Protein AF-K2DWK5-F1 (afdb_monomer_lite)

Radius of gyration: 14.91 Å; chains: 1; bounding box: 34×38×35 Å

Secondary structure (DSSP, 8-state):
---------S---HHHHH-HHHHHHHHHHHHHHHHHSPTT---HHHHHHHHHHHHHHHHS---HHHHHHHHHHHHHHTTSS-TTS---HHHHHHHHHHHHTS--SHHHHGGGG-

Structure (mmCIF, N/CA/C/O backbone):
data_AF-K2DWK5-F1
#
_entry.id   AF-K2DWK5-F1
#
loop_
_atom_site.group_PDB
_atom_site.id
_atom_site.type_symbol
_atom_site.label_atom_id
_atom_site.label_alt_id
_atom_site.label_comp_id
_atom_site.label_asym_id
_atom_site.label_entity_id
_atom_site.label_seq_id
_atom_site.pdbx_PDB_ins_code
_atom_site.Cartn_x
_atom_site.Cartn_y
_atom_site.Cartn_z
_atom_site.occupancy
_atom_site.B_iso_or_equiv
_atom_site.auth_seq_id
_atom_site.auth_comp_id
_atom_site.auth_asym_id
_atom_site.auth_atom_id
_atom_site.pdbx_PDB_model_num
ATOM 1 N N . MET A 1 1 ? -14.714 -9.874 23.684 1.00 71.88 1 MET A N 1
ATOM 2 C CA . MET A 1 1 ? -13.441 -10.225 23.024 1.00 71.88 1 MET A CA 1
ATOM 3 C C . MET A 1 1 ? -13.785 -11.083 21.824 1.00 71.88 1 MET A C 1
ATOM 5 O O . MET A 1 1 ? -14.489 -12.068 22.003 1.00 71.88 1 MET A O 1
ATOM 9 N N . LEU A 1 2 ? -13.389 -10.669 20.622 1.00 85.62 2 LEU A N 1
ATOM 10 C CA . LEU A 1 2 ? -13.573 -11.487 19.425 1.00 85.62 2 LEU A CA 1
ATOM 11 C C . LEU A 1 2 ? -12.482 -12.562 19.415 1.00 85.62 2 LEU A C 1
ATOM 13 O O . LEU A 1 2 ? -11.316 -12.250 19.649 1.00 85.62 2 LEU A O 1
ATOM 17 N N . ILE A 1 3 ? -12.869 -13.818 19.203 1.00 93.56 3 ILE A N 1
ATOM 18 C CA . ILE A 1 3 ? -11.949 -14.954 19.109 1.00 93.56 3 ILE A CA 1
ATOM 19 C C . ILE A 1 3 ? -12.006 -15.450 17.667 1.00 93.56 3 ILE A C 1
ATOM 21 O O . ILE A 1 3 ? -13.086 -15.764 17.168 1.00 93.56 3 ILE A O 1
ATOM 25 N N . LEU A 1 4 ? -10.853 -15.499 17.000 1.00 94.19 4 LEU A N 1
ATOM 26 C CA . LEU A 1 4 ? -10.731 -16.100 15.675 1.00 94.19 4 LEU A CA 1
ATOM 27 C C . LEU A 1 4 ? -10.805 -17.623 15.823 1.00 94.19 4 LEU A C 1
ATOM 29 O O . LEU A 1 4 ? -9.920 -18.219 16.433 1.00 94.19 4 LEU A O 1
ATOM 33 N N . THR A 1 5 ? -11.856 -18.243 15.292 1.00 96.88 5 THR A N 1
ATOM 34 C CA . THR A 1 5 ? -12.055 -19.698 15.377 1.00 96.88 5 THR A CA 1
ATOM 35 C C . THR A 1 5 ? -11.403 -20.439 14.217 1.00 96.88 5 THR A C 1
ATOM 37 O O . THR A 1 5 ? -10.786 -21.478 14.425 1.00 96.88 5 THR A O 1
ATOM 40 N N . GLU A 1 6 ? -11.513 -19.902 13.001 1.00 96.12 6 GLU A N 1
ATOM 41 C CA . GLU A 1 6 ? -11.031 -20.533 11.773 1.00 96.12 6 GLU A CA 1
ATOM 42 C C . GLU A 1 6 ? -10.547 -19.479 10.773 1.00 96.12 6 GLU A C 1
ATOM 44 O O . GLU A 1 6 ? -11.038 -18.349 10.744 1.00 9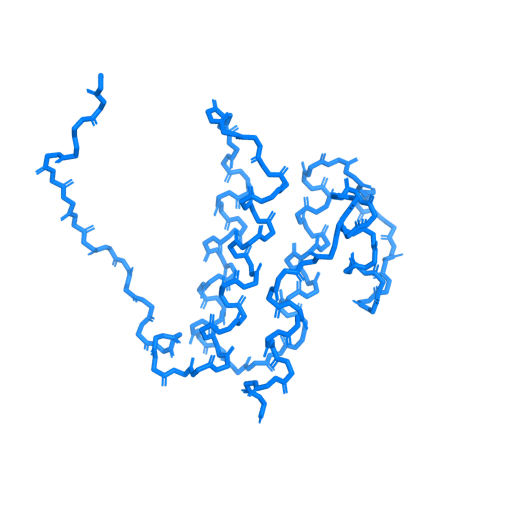6.12 6 GLU A O 1
ATOM 49 N N . ALA A 1 7 ? -9.590 -19.860 9.928 1.00 95.56 7 ALA A N 1
ATOM 50 C CA . ALA A 1 7 ? -9.145 -19.059 8.798 1.00 95.56 7 ALA A CA 1
ATOM 51 C C . ALA A 1 7 ? -8.697 -19.981 7.660 1.00 95.56 7 ALA A C 1
ATOM 53 O O . ALA A 1 7 ? -7.993 -20.964 7.885 1.00 95.56 7 ALA A O 1
ATOM 54 N N . ALA A 1 8 ? -9.068 -19.635 6.430 1.00 97.50 8 ALA A N 1
ATOM 55 C CA . ALA A 1 8 ? -8.594 -20.301 5.225 1.00 97.50 8 ALA A CA 1
ATOM 56 C C . ALA A 1 8 ? -7.873 -19.286 4.338 1.00 97.50 8 ALA A C 1
ATOM 58 O O . ALA A 1 8 ? -8.318 -18.150 4.171 1.00 97.50 8 ALA A O 1
ATOM 59 N N . THR A 1 9 ? -6.743 -19.691 3.763 1.00 96.38 9 THR A N 1
ATOM 60 C CA . THR A 1 9 ? -6.015 -18.834 2.823 1.00 96.38 9 THR A CA 1
ATOM 61 C C . THR A 1 9 ? -6.700 -18.882 1.462 1.00 96.38 9 THR A C 1
ATOM 63 O O . THR A 1 9 ? -6.776 -19.946 0.857 1.00 96.38 9 THR A O 1
ATOM 66 N N . ILE A 1 10 ? -7.156 -17.729 0.971 1.00 95.81 10 ILE A N 1
ATOM 67 C CA . ILE A 1 10 ? -7.727 -17.591 -0.380 1.00 95.81 10 ILE A CA 1
ATOM 68 C C . ILE A 1 10 ? -6.624 -17.205 -1.376 1.00 95.81 10 ILE A C 1
ATOM 70 O O . ILE A 1 10 ? -6.463 -17.837 -2.415 1.00 95.81 10 ILE A O 1
ATOM 74 N N . HIS A 1 11 ? -5.812 -16.202 -1.027 1.00 94.62 11 HIS A N 1
ATOM 75 C CA . HIS A 1 11 ? -4.670 -15.752 -1.824 1.00 94.62 11 HIS A CA 1
ATOM 76 C C . HIS A 1 11 ? -3.460 -15.510 -0.928 1.00 94.62 11 HIS A C 1
ATOM 78 O O . HIS A 1 11 ? -3.556 -14.829 0.090 1.00 94.62 11 HIS A O 1
ATOM 84 N N . SER A 1 12 ? -2.317 -16.091 -1.297 1.00 95.00 12 SER A N 1
ATOM 85 C CA . SER A 1 12 ? -1.115 -16.094 -0.460 1.00 95.00 12 SER A CA 1
ATOM 86 C C . SER A 1 12 ? -0.013 -15.141 -0.927 1.00 95.00 12 SER A C 1
ATOM 88 O O . SER A 1 12 ? 0.950 -14.993 -0.177 1.00 95.00 12 SER A O 1
ATOM 90 N N . PHE A 1 13 ? -0.144 -14.512 -2.101 1.00 96.31 13 PHE A N 1
ATOM 91 C CA . PHE A 1 13 ? 0.830 -13.578 -2.696 1.00 96.31 13 PHE A CA 1
ATOM 92 C C . PHE A 1 13 ? 2.301 -14.064 -2.622 1.00 96.31 13 PHE A C 1
ATOM 94 O O . PHE A 1 13 ? 3.139 -13.454 -1.944 1.00 96.31 13 PHE A O 1
ATOM 101 N N . PRO A 1 14 ? 2.626 -15.235 -3.207 1.00 96.31 14 PRO A N 1
ATOM 102 C CA . PRO A 1 14 ? 3.954 -15.835 -3.102 1.00 96.31 14 PRO A CA 1
ATOM 103 C C . PRO A 1 14 ? 5.073 -15.027 -3.772 1.00 96.31 14 PRO A C 1
ATOM 105 O O . PRO A 1 14 ? 6.198 -15.091 -3.279 1.00 96.31 14 PRO A O 1
ATOM 108 N N . SER A 1 15 ? 4.813 -14.300 -4.862 1.00 94.62 15 SER A N 1
ATOM 109 C CA . SER A 1 15 ? 5.806 -13.435 -5.516 1.00 94.62 15 SER A CA 1
ATOM 110 C C . SER A 1 15 ? 6.213 -12.302 -4.584 1.00 94.62 15 SER A C 1
ATOM 112 O O . SER A 1 15 ? 7.405 -12.124 -4.340 1.00 94.62 15 SER A O 1
ATOM 114 N N . ILE A 1 16 ? 5.239 -11.624 -3.962 1.00 94.94 16 ILE A N 1
ATOM 115 C CA . ILE A 1 16 ? 5.513 -10.581 -2.964 1.00 94.94 16 ILE A CA 1
ATOM 116 C C . ILE A 1 16 ? 6.394 -11.133 -1.845 1.00 94.94 16 ILE A C 1
ATOM 118 O O . ILE A 1 16 ? 7.399 -10.522 -1.508 1.00 94.94 16 ILE A O 1
ATOM 122 N N . LYS A 1 17 ? 6.062 -12.309 -1.301 1.00 94.44 17 LYS A N 1
ATOM 123 C CA . LYS A 1 17 ? 6.795 -12.919 -0.176 1.00 94.44 17 LYS A CA 1
ATOM 124 C C . LYS A 1 17 ? 8.217 -13.374 -0.513 1.00 94.44 17 LYS A C 1
ATOM 126 O O . LYS A 1 17 ? 9.028 -13.517 0.397 1.00 94.44 17 LYS A O 1
ATOM 131 N N . LYS A 1 18 ? 8.503 -13.677 -1.781 1.00 94.62 18 LYS A N 1
ATOM 132 C CA . LYS A 1 18 ? 9.822 -14.152 -2.237 1.00 94.62 18 LYS A CA 1
ATOM 133 C C . LYS A 1 18 ? 10.743 -13.021 -2.687 1.00 94.62 18 LYS A C 1
ATOM 135 O O . LYS A 1 18 ? 11.937 -13.257 -2.841 1.00 94.62 18 LYS A O 1
ATOM 140 N N . ASP A 1 19 ? 10.203 -11.825 -2.883 1.00 92.00 19 ASP A N 1
ATOM 141 C CA . ASP A 1 19 ? 10.937 -10.643 -3.314 1.00 92.00 19 ASP A CA 1
ATOM 142 C C . ASP A 1 19 ? 10.919 -9.589 -2.199 1.00 92.00 19 ASP A C 1
ATOM 144 O O . ASP A 1 19 ? 9.872 -9.072 -1.799 1.00 92.00 19 ASP A O 1
ATOM 148 N N . LEU A 1 20 ? 12.102 -9.267 -1.674 1.00 91.62 20 LEU A N 1
ATOM 149 C CA . LEU A 1 20 ? 12.245 -8.341 -0.553 1.00 91.62 20 LEU A CA 1
ATOM 150 C C . LEU A 1 20 ? 11.765 -6.924 -0.901 1.00 91.62 20 LEU A C 1
ATOM 152 O O . LEU A 1 20 ? 11.174 -6.250 -0.055 1.00 91.62 20 LEU A O 1
ATOM 156 N N . LYS A 1 21 ? 11.973 -6.480 -2.142 1.00 90.56 21 LYS A N 1
ATOM 157 C CA . LYS A 1 21 ? 11.566 -5.151 -2.594 1.00 90.56 21 LYS A CA 1
ATOM 158 C C . LYS A 1 21 ? 10.048 -5.083 -2.762 1.00 90.56 21 LYS A C 1
ATOM 160 O O . LYS A 1 21 ? 9.434 -4.134 -2.270 1.00 90.56 21 LYS A O 1
ATOM 165 N N . LYS A 1 22 ? 9.413 -6.119 -3.329 1.00 92.06 22 LYS A N 1
ATOM 166 C CA . LYS A 1 22 ? 7.940 -6.244 -3.346 1.00 92.06 22 LYS A CA 1
ATOM 167 C C . LYS A 1 22 ? 7.364 -6.296 -1.934 1.00 92.06 22 LYS A C 1
ATOM 169 O O . LYS A 1 22 ? 6.387 -5.609 -1.652 1.00 92.06 22 LYS A O 1
ATOM 174 N N . THR A 1 23 ? 7.979 -7.055 -1.029 1.00 93.31 23 THR A N 1
ATOM 175 C CA . THR A 1 23 ? 7.573 -7.095 0.384 1.00 93.31 23 THR A CA 1
ATOM 176 C C . THR A 1 23 ? 7.639 -5.704 1.018 1.00 93.31 23 THR A C 1
ATOM 178 O O . THR A 1 23 ? 6.685 -5.287 1.673 1.00 93.31 23 THR A O 1
ATOM 181 N N . GLY A 1 24 ? 8.721 -4.955 0.788 1.00 92.94 24 GLY A N 1
ATOM 182 C CA . GLY A 1 24 ? 8.862 -3.579 1.264 1.00 92.94 24 GLY A CA 1
ATOM 183 C C . GLY A 1 24 ? 7.741 -2.663 0.770 1.00 92.94 24 GLY A C 1
ATOM 184 O O . GLY A 1 24 ? 7.140 -1.941 1.566 1.00 92.94 24 GLY A O 1
ATOM 185 N N . LEU A 1 25 ? 7.412 -2.729 -0.524 1.00 92.94 25 LEU A N 1
ATOM 186 C CA . LEU A 1 25 ? 6.306 -1.961 -1.103 1.00 92.94 25 LEU A CA 1
ATOM 187 C C . LEU A 1 25 ? 4.940 -2.376 -0.542 1.00 92.94 25 LEU A C 1
ATOM 189 O O . LEU A 1 25 ? 4.112 -1.516 -0.252 1.00 92.94 25 LEU A O 1
ATOM 193 N N . ALA A 1 26 ? 4.706 -3.672 -0.331 1.00 94.69 26 ALA A N 1
ATOM 194 C CA . ALA A 1 26 ? 3.479 -4.156 0.298 1.00 94.69 26 ALA A CA 1
ATOM 195 C C . ALA A 1 26 ? 3.335 -3.626 1.734 1.00 94.69 26 ALA A C 1
ATOM 197 O O . ALA A 1 26 ? 2.256 -3.178 2.118 1.00 94.69 26 ALA A O 1
ATOM 198 N N . PHE A 1 27 ? 4.423 -3.605 2.514 1.00 95.25 27 PHE A N 1
ATOM 199 C CA . PHE A 1 27 ? 4.419 -2.992 3.844 1.00 95.25 27 PHE A CA 1
ATOM 200 C C . PHE A 1 27 ? 4.150 -1.492 3.798 1.00 95.25 27 PHE A C 1
ATOM 202 O O . PHE A 1 27 ? 3.408 -1.000 4.642 1.00 95.25 27 PHE A O 1
ATOM 209 N N . TYR A 1 28 ? 4.713 -0.778 2.822 1.00 94.94 28 TYR A N 1
ATOM 210 C CA . TYR A 1 28 ? 4.439 0.643 2.616 1.00 94.94 28 TYR A CA 1
ATOM 211 C C . TYR A 1 28 ? 2.945 0.890 2.359 1.00 94.94 28 TYR A C 1
ATOM 213 O O . TYR A 1 28 ? 2.317 1.675 3.065 1.00 94.94 28 TYR A O 1
ATOM 221 N N . ILE A 1 29 ? 2.344 0.144 1.427 1.00 95.44 29 ILE A N 1
ATOM 222 C CA . ILE A 1 29 ? 0.907 0.210 1.121 1.00 95.44 29 ILE A CA 1
ATOM 223 C C . ILE A 1 29 ? 0.064 -0.073 2.380 1.00 95.44 29 ILE A C 1
ATOM 225 O O . ILE A 1 29 ? -0.886 0.655 2.670 1.00 95.44 29 ILE A O 1
ATOM 229 N N . CYS A 1 30 ? 0.415 -1.106 3.152 1.00 96.44 30 CYS A N 1
ATOM 230 C CA . CYS A 1 30 ? -0.280 -1.441 4.396 1.00 96.44 30 CYS A CA 1
ATOM 231 C C . CYS A 1 30 ? -0.118 -0.364 5.480 1.00 96.44 30 CYS A C 1
ATOM 233 O O . CYS A 1 30 ? -1.078 -0.093 6.197 1.00 96.44 30 CYS A O 1
ATOM 235 N N . GLU A 1 31 ? 1.059 0.259 5.605 1.00 96.81 31 GLU A N 1
ATOM 236 C CA . GLU A 1 31 ? 1.293 1.362 6.547 1.00 96.81 31 GLU A CA 1
ATOM 237 C C . GLU A 1 31 ? 0.381 2.549 6.227 1.00 96.81 31 GLU A C 1
ATOM 239 O O . GLU A 1 31 ? -0.249 3.083 7.135 1.00 96.81 31 GLU A O 1
ATOM 244 N N . LEU A 1 32 ? 0.235 2.909 4.948 1.00 96.50 32 LEU A N 1
ATOM 245 C CA . LEU A 1 32 ? -0.671 3.982 4.534 1.00 96.50 32 LEU A CA 1
ATOM 246 C C . LEU A 1 32 ? -2.116 3.725 4.972 1.00 96.50 32 LEU A C 1
ATOM 248 O O . LEU A 1 32 ? -2.750 4.611 5.540 1.00 96.50 32 LEU A O 1
ATOM 252 N N . VAL A 1 33 ? -2.635 2.516 4.735 1.00 96.75 33 VAL A N 1
ATOM 253 C CA . VAL A 1 33 ? -4.000 2.153 5.156 1.00 96.75 33 VAL A CA 1
ATOM 254 C C . VAL A 1 33 ? -4.118 2.182 6.676 1.00 96.75 33 VAL A C 1
ATOM 256 O O . VAL A 1 33 ? -5.070 2.755 7.194 1.00 96.75 33 VAL A O 1
ATOM 259 N N . ASN A 1 34 ? -3.145 1.609 7.383 1.00 95.69 34 ASN A N 1
ATOM 260 C CA . ASN A 1 34 ? -3.141 1.546 8.841 1.00 95.69 34 ASN A CA 1
ATOM 261 C C . ASN A 1 34 ? -3.102 2.933 9.503 1.00 95.69 34 ASN A C 1
ATOM 263 O O . ASN A 1 34 ? -3.665 3.116 10.574 1.00 95.69 34 ASN A O 1
ATOM 267 N N . GLU A 1 35 ? -2.411 3.896 8.895 1.00 95.75 35 GLU A N 1
ATOM 268 C CA . GLU A 1 35 ? -2.237 5.240 9.455 1.00 95.75 35 GLU A CA 1
ATOM 269 C C . GLU A 1 35 ? -3.358 6.210 9.050 1.00 95.75 35 GLU A C 1
ATOM 271 O O . GLU A 1 35 ? -3.693 7.112 9.814 1.00 95.75 35 GLU A O 1
ATOM 276 N N . LEU A 1 36 ? -3.951 6.039 7.863 1.00 95.06 36 LEU A N 1
ATOM 277 C CA . LEU A 1 36 ? -4.968 6.959 7.335 1.00 95.06 36 LEU A CA 1
ATOM 278 C C . LEU A 1 36 ? -6.414 6.490 7.554 1.00 95.06 36 LEU A C 1
ATOM 280 O O . LEU A 1 36 ? -7.333 7.301 7.430 1.00 95.06 36 LEU A O 1
ATOM 284 N N . CYS A 1 37 ? -6.647 5.207 7.846 1.00 94.69 37 CYS A N 1
ATOM 285 C CA . CYS A 1 37 ? -7.992 4.669 8.058 1.00 94.69 37 CYS A CA 1
ATOM 286 C C . CYS A 1 37 ? -8.278 4.462 9.554 1.00 94.69 37 CYS A C 1
ATOM 288 O O . CYS A 1 37 ? -7.527 3.746 10.216 1.00 94.69 37 CYS A O 1
ATOM 290 N N . PRO A 1 38 ? -9.381 5.012 10.093 1.00 90.75 38 PRO A N 1
ATOM 291 C CA . PRO A 1 38 ? -9.788 4.761 11.472 1.00 90.75 38 PRO A CA 1
ATOM 292 C C . PRO A 1 38 ? -10.162 3.294 11.710 1.00 90.75 38 PRO A C 1
ATOM 294 O O . PRO A 1 38 ? -10.793 2.651 10.867 1.00 90.75 38 PRO A O 1
ATOM 297 N N . GLU A 1 39 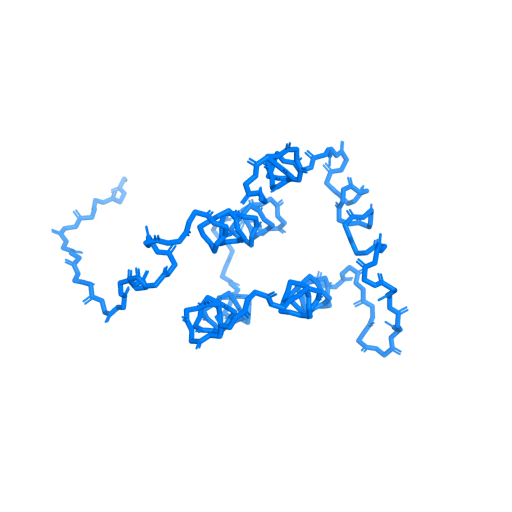? -9.844 2.776 12.897 1.00 89.00 39 GLU A N 1
ATOM 298 C CA . GLU A 1 39 ? -10.318 1.456 13.313 1.00 89.00 39 GLU A CA 1
ATOM 299 C C . GLU A 1 39 ? -11.850 1.423 13.440 1.00 89.00 39 GLU A C 1
ATOM 301 O O . GLU A 1 39 ? -12.490 2.422 13.768 1.00 89.00 39 GLU A O 1
ATOM 306 N N . HIS A 1 40 ? -12.442 0.242 13.239 1.00 86.69 40 HIS A N 1
ATOM 307 C CA . HIS A 1 40 ? -13.888 -0.006 13.367 1.00 86.69 40 HIS A CA 1
ATOM 308 C C . HIS A 1 40 ? -14.780 0.794 12.399 1.00 86.69 40 HIS A C 1
ATOM 310 O O . HIS A 1 40 ? -16.002 0.794 12.552 1.00 86.69 40 HIS A O 1
ATOM 316 N N . GLN A 1 41 ? -14.197 1.422 11.376 1.00 91.06 41 GLN A N 1
ATOM 317 C CA . GLN A 1 41 ? -14.933 2.085 10.307 1.00 91.06 41 GLN A CA 1
ATOM 318 C C . GLN A 1 41 ? -14.843 1.273 9.014 1.00 91.06 41 GLN A C 1
ATOM 320 O O . GLN A 1 41 ? -13.773 1.083 8.439 1.00 91.06 41 GLN A O 1
ATOM 325 N N . GLU A 1 42 ? -15.990 0.799 8.529 1.00 91.75 42 GLU A N 1
ATOM 326 C CA . GLU A 1 42 ? -16.048 0.062 7.271 1.00 91.75 42 GLU A CA 1
ATOM 327 C C . GLU A 1 42 ? -15.729 0.983 6.083 1.00 91.75 42 GLU A C 1
ATOM 329 O O . GLU A 1 42 ? -16.385 2.005 5.876 1.00 91.75 42 GLU A O 1
ATOM 334 N N . ASN A 1 43 ? -14.747 0.593 5.264 1.00 94.94 43 ASN A N 1
ATOM 335 C CA . ASN A 1 43 ? -14.447 1.261 4.001 1.00 94.94 43 ASN A CA 1
ATOM 336 C C . ASN A 1 43 ? -14.114 0.244 2.898 1.00 94.94 43 ASN A C 1
ATOM 338 O O . ASN A 1 43 ? -12.953 -0.082 2.635 1.00 94.94 43 ASN A O 1
ATOM 342 N N . ARG A 1 44 ? -15.159 -0.264 2.232 1.00 96.12 44 ARG A N 1
ATOM 343 C CA . ARG A 1 44 ? -15.021 -1.260 1.154 1.00 96.12 44 ARG A CA 1
ATOM 344 C C . ARG A 1 44 ? -14.187 -0.751 -0.017 1.00 96.12 44 ARG A C 1
ATOM 346 O O . ARG A 1 44 ? -13.420 -1.516 -0.590 1.00 96.12 44 ARG A O 1
ATOM 353 N N . SER A 1 45 ? -14.317 0.526 -0.368 1.00 97.12 45 SER A N 1
ATOM 354 C CA . SER A 1 45 ? -13.590 1.116 -1.495 1.00 97.12 45 SER A CA 1
ATOM 355 C C . SER A 1 45 ? -12.079 1.062 -1.276 1.00 97.12 45 SER A C 1
ATOM 357 O O . SER A 1 45 ? -11.345 0.674 -2.183 1.00 97.12 45 SER A O 1
ATOM 359 N N . ILE A 1 46 ? -11.618 1.375 -0.061 1.00 97.06 46 ILE A N 1
ATOM 360 C CA . ILE A 1 46 ? -10.197 1.271 0.295 1.00 97.06 46 ILE A CA 1
ATOM 361 C C . ILE A 1 46 ? -9.752 -0.191 0.365 1.00 97.06 46 ILE A C 1
ATOM 36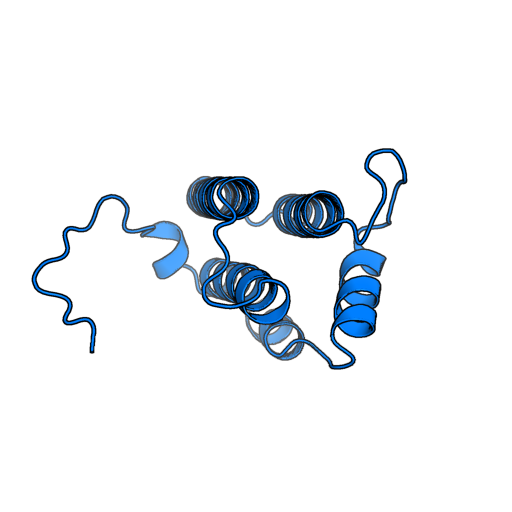3 O O . ILE A 1 46 ? -8.666 -0.508 -0.112 1.00 97.06 46 ILE A O 1
ATOM 367 N N . TYR A 1 47 ? -10.592 -1.098 0.877 1.00 96.81 47 TYR A N 1
ATOM 368 C CA . TYR A 1 47 ? -10.287 -2.532 0.867 1.00 96.81 47 TYR A CA 1
ATOM 369 C C . TYR A 1 47 ? -10.043 -3.059 -0.556 1.00 96.81 47 TYR A C 1
ATOM 371 O O . TYR A 1 47 ? -9.018 -3.688 -0.815 1.00 96.81 47 TYR A O 1
ATOM 379 N N . TYR A 1 48 ? -10.936 -2.755 -1.502 1.00 97.88 48 TYR A N 1
ATOM 380 C CA . TYR A 1 48 ? -10.769 -3.174 -2.895 1.00 97.88 48 TYR A CA 1
ATOM 381 C C . TYR A 1 48 ? -9.578 -2.494 -3.574 1.00 97.88 48 TYR A C 1
ATOM 383 O O . TYR A 1 48 ? -8.898 -3.122 -4.386 1.00 97.88 48 TYR A O 1
ATOM 391 N N . LEU A 1 49 ? -9.292 -1.231 -3.238 1.00 98.00 49 LEU A N 1
ATOM 392 C CA . LEU A 1 49 ? -8.090 -0.545 -3.709 1.00 98.00 49 LEU A CA 1
ATOM 393 C C . LEU A 1 49 ? -6.820 -1.256 -3.217 1.00 98.00 49 LEU A C 1
ATOM 395 O O . LEU A 1 49 ? -5.918 -1.511 -4.018 1.00 98.00 49 LEU A O 1
ATOM 399 N N . LEU A 1 50 ? -6.763 -1.613 -1.931 1.00 97.69 50 LEU A N 1
ATOM 400 C CA . LEU A 1 50 ? -5.660 -2.361 -1.329 1.00 97.69 50 LEU A CA 1
ATOM 401 C C . LEU A 1 50 ? -5.484 -3.721 -2.013 1.00 97.69 50 LEU A C 1
ATOM 403 O O . LEU A 1 50 ? -4.398 -4.027 -2.501 1.00 97.69 50 LEU A O 1
ATOM 407 N N . GLU A 1 51 ? -6.554 -4.512 -2.114 1.00 97.25 51 GLU A N 1
ATOM 408 C CA . GLU A 1 51 ? -6.516 -5.838 -2.735 1.00 97.25 51 GLU A CA 1
ATOM 409 C C . GLU A 1 51 ? -6.045 -5.767 -4.196 1.00 97.25 51 GLU A C 1
ATOM 411 O O . GLU A 1 51 ? -5.134 -6.497 -4.596 1.00 97.25 51 GLU A O 1
ATOM 416 N N . LYS A 1 52 ? -6.618 -4.854 -4.991 1.00 96.19 52 LYS A N 1
ATOM 417 C CA . LYS A 1 52 ? -6.232 -4.643 -6.393 1.00 96.19 52 LYS A CA 1
ATOM 418 C C . LYS A 1 52 ? -4.754 -4.278 -6.518 1.00 96.19 52 LYS A C 1
ATOM 420 O O . LYS A 1 52 ? -4.080 -4.758 -7.427 1.00 96.19 52 LYS A O 1
ATOM 425 N N . THR A 1 53 ? -4.251 -3.436 -5.622 1.00 96.25 53 THR A N 1
ATOM 426 C CA . THR A 1 53 ? -2.855 -2.984 -5.645 1.00 96.25 53 THR A CA 1
ATOM 427 C C . THR A 1 53 ? -1.902 -4.121 -5.287 1.00 96.25 53 THR A C 1
ATOM 429 O O . THR A 1 53 ? -0.915 -4.322 -5.991 1.00 96.25 53 THR A O 1
ATOM 432 N N . LEU A 1 54 ? -2.232 -4.933 -4.277 1.00 96.00 54 LEU A N 1
ATOM 433 C CA . LEU A 1 54 ? -1.445 -6.118 -3.922 1.00 96.00 54 LEU A CA 1
ATOM 434 C C . LEU A 1 54 ? -1.435 -7.165 -5.044 1.00 96.00 54 LEU A C 1
ATOM 436 O O . LEU A 1 54 ? -0.393 -7.747 -5.320 1.00 96.00 54 LEU A O 1
ATOM 440 N N . ARG A 1 55 ? -2.552 -7.367 -5.754 1.00 95.62 55 ARG A N 1
ATOM 441 C CA . ARG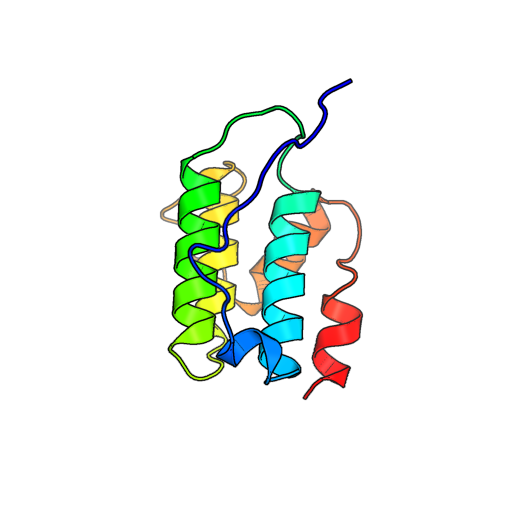 A 1 55 ? -2.583 -8.244 -6.940 1.00 95.62 55 ARG A CA 1
ATOM 442 C C . ARG A 1 55 ? -1.678 -7.733 -8.061 1.00 95.62 55 ARG A C 1
ATOM 444 O O . ARG A 1 55 ? -0.896 -8.498 -8.605 1.00 95.62 55 ARG A O 1
ATOM 451 N N . ARG A 1 56 ? -1.707 -6.430 -8.356 1.00 94.19 56 ARG A N 1
ATOM 452 C CA . ARG A 1 56 ? -0.800 -5.837 -9.358 1.00 94.19 56 ARG A CA 1
ATOM 453 C C . ARG A 1 56 ? 0.670 -5.977 -8.972 1.00 94.19 56 ARG A C 1
ATOM 455 O O . ARG A 1 56 ? 1.499 -6.230 -9.838 1.00 94.19 56 ARG A O 1
ATOM 462 N N . LEU A 1 57 ? 0.982 -5.821 -7.687 1.00 93.44 57 LEU A N 1
ATOM 463 C CA . LEU A 1 57 ? 2.337 -5.987 -7.167 1.00 93.44 57 LEU A CA 1
ATOM 464 C C . LEU A 1 57 ? 2.818 -7.450 -7.245 1.00 93.44 57 LEU A C 1
ATOM 466 O O . LEU A 1 57 ? 4.001 -7.709 -7.472 1.00 93.44 57 LEU A O 1
ATOM 470 N N . GLU A 1 58 ? 1.908 -8.409 -7.081 1.00 93.88 58 GLU A N 1
ATOM 471 C CA . GLU A 1 58 ? 2.172 -9.837 -7.285 1.00 93.88 58 GLU A CA 1
ATOM 472 C C . GLU A 1 58 ? 2.477 -10.151 -8.756 1.00 93.88 58 GLU A C 1
ATOM 474 O O . GLU A 1 58 ? 3.507 -10.767 -9.036 1.00 93.88 58 GLU A O 1
ATOM 479 N N . ASP A 1 59 ? 1.628 -9.679 -9.673 1.00 90.12 59 ASP A N 1
ATOM 480 C CA . ASP A 1 59 ? 1.663 -10.040 -11.096 1.00 90.12 59 ASP A CA 1
ATOM 481 C C . ASP A 1 59 ? 2.767 -9.325 -11.900 1.00 90.12 59 ASP A C 1
ATOM 483 O O . ASP A 1 59 ? 3.230 -9.854 -12.909 1.00 90.12 59 ASP A O 1
ATOM 487 N N . GLY A 1 60 ? 3.170 -8.116 -11.494 1.00 77.31 60 GLY A N 1
ATOM 488 C CA . GLY A 1 60 ? 4.048 -7.242 -12.280 1.00 77.31 60 GLY A CA 1
ATOM 489 C C . GLY A 1 60 ? 5.474 -7.079 -11.749 1.00 77.31 60 GLY A C 1
ATOM 490 O O . GLY A 1 60 ? 5.802 -7.474 -10.625 1.00 77.31 60 GLY A O 1
ATOM 491 N N . ASP A 1 61 ? 6.309 -6.432 -12.565 1.00 65.25 61 ASP A N 1
ATOM 492 C CA . ASP A 1 61 ? 7.562 -5.820 -12.124 1.00 65.25 61 ASP A CA 1
ATOM 493 C C . ASP A 1 61 ? 7.282 -4.528 -11.340 1.00 65.25 61 ASP A C 1
ATOM 495 O O . ASP A 1 61 ? 6.214 -3.916 -11.419 1.00 65.25 61 ASP A O 1
ATOM 499 N N . LEU A 1 62 ? 8.253 -4.138 -10.519 1.00 63.94 62 LEU A N 1
ATOM 500 C CA . LEU A 1 62 ? 8.174 -2.999 -9.610 1.00 63.94 62 LEU A CA 1
ATOM 501 C C . LEU A 1 62 ? 8.145 -1.680 -10.395 1.00 63.94 62 LEU A C 1
ATOM 503 O O . LEU A 1 62 ? 9.192 -1.097 -10.674 1.00 63.94 62 LEU A O 1
ATOM 507 N N . HIS A 1 63 ? 6.951 -1.209 -10.741 1.00 68.75 63 HIS A N 1
ATOM 508 C CA . HIS A 1 63 ? 6.759 0.102 -11.350 1.00 68.75 63 HIS A CA 1
ATOM 509 C C . HIS A 1 63 ? 6.340 1.115 -10.283 1.00 68.75 63 HIS A C 1
ATOM 511 O O . HIS A 1 63 ? 5.339 0.907 -9.592 1.00 68.75 63 HIS A O 1
ATOM 517 N N . ASP A 1 64 ? 7.078 2.226 -10.181 1.00 71.94 64 ASP A N 1
ATOM 518 C CA . ASP A 1 64 ? 6.754 3.365 -9.304 1.00 71.94 64 ASP A CA 1
ATOM 519 C C . ASP A 1 64 ? 5.305 3.860 -9.513 1.00 71.94 64 ASP A C 1
ATOM 521 O O . ASP A 1 64 ? 4.659 4.345 -8.581 1.00 71.94 64 ASP A O 1
ATOM 525 N N . ASP A 1 65 ? 4.752 3.636 -10.708 1.00 85.50 65 ASP A N 1
ATOM 526 C CA . ASP A 1 65 ? 3.371 3.948 -11.079 1.00 85.50 65 ASP A CA 1
ATOM 527 C C . ASP A 1 65 ? 2.326 3.236 -10.203 1.00 85.50 65 ASP A C 1
ATOM 529 O O . ASP A 1 65 ? 1.290 3.822 -9.893 1.00 85.50 65 ASP A O 1
ATOM 533 N N . ILE A 1 66 ? 2.580 1.999 -9.747 1.00 91.50 66 ILE A N 1
ATOM 534 C CA . ILE A 1 66 ? 1.625 1.252 -8.903 1.00 91.50 66 ILE A CA 1
ATOM 535 C C . ILE A 1 66 ? 1.439 1.958 -7.558 1.00 91.50 66 ILE A C 1
ATOM 537 O O . ILE A 1 66 ? 0.315 2.074 -7.065 1.00 91.50 66 ILE A O 1
ATOM 541 N N . ILE A 1 67 ? 2.541 2.427 -6.969 1.00 91.25 67 ILE A N 1
ATOM 542 C CA . ILE A 1 67 ? 2.530 3.110 -5.674 1.00 91.25 67 ILE A CA 1
ATOM 543 C C . ILE A 1 67 ? 1.882 4.476 -5.809 1.00 91.25 67 ILE A C 1
ATOM 545 O O . ILE A 1 67 ? 0.970 4.793 -5.049 1.00 91.25 67 ILE A O 1
ATOM 549 N N . TYR A 1 68 ? 2.289 5.236 -6.822 1.00 91.81 68 TYR A N 1
ATOM 550 C CA . TYR A 1 68 ? 1.714 6.543 -7.093 1.00 91.81 68 TYR A CA 1
ATOM 551 C C . TYR A 1 68 ? 0.193 6.480 -7.302 1.00 91.81 68 TYR A C 1
ATOM 553 O O . TYR A 1 68 ? -0.562 7.246 -6.697 1.00 91.81 68 TYR A O 1
ATOM 561 N N . GLU A 1 69 ? -0.280 5.539 -8.126 1.00 92.56 69 GLU A N 1
ATOM 562 C CA . GLU A 1 69 ? -1.712 5.345 -8.349 1.00 92.56 69 GLU A CA 1
ATOM 563 C C . GLU A 1 69 ? -2.438 4.955 -7.059 1.00 92.56 69 GLU A C 1
ATOM 565 O O . GLU A 1 69 ? -3.557 5.415 -6.825 1.00 92.56 69 GLU A O 1
ATOM 570 N N . PHE A 1 70 ? -1.832 4.119 -6.212 1.00 95.12 70 PHE A N 1
ATOM 571 C CA . PHE A 1 70 ? -2.416 3.764 -4.922 1.00 95.12 70 PHE A CA 1
ATOM 572 C C . PHE A 1 70 ? -2.549 4.983 -4.004 1.00 95.12 70 PHE A C 1
ATOM 574 O O . PHE A 1 70 ? -3.645 5.241 -3.509 1.00 95.12 70 PHE A O 1
ATOM 581 N N . GLU A 1 71 ? -1.477 5.757 -3.815 1.00 95.50 71 GLU A N 1
ATOM 582 C CA . GLU A 1 71 ? -1.475 6.958 -2.973 1.00 95.50 71 GLU A CA 1
ATOM 583 C C . GLU A 1 71 ? -2.532 7.970 -3.427 1.00 95.50 71 GLU A C 1
ATOM 585 O O . GLU A 1 71 ? -3.325 8.455 -2.618 1.00 95.50 71 GLU A O 1
ATOM 590 N N . LEU A 1 72 ? -2.583 8.270 -4.730 1.00 94.88 72 LEU A N 1
ATOM 591 C CA . LEU A 1 72 ? -3.523 9.247 -5.272 1.00 94.88 72 LEU A CA 1
ATOM 592 C C . LEU A 1 72 ? -4.977 8.792 -5.101 1.00 94.88 72 LEU A C 1
ATOM 594 O O . LEU A 1 72 ? -5.831 9.583 -4.689 1.00 94.88 72 LEU A O 1
ATOM 598 N N . ASN A 1 73 ? -5.264 7.518 -5.381 1.00 95.75 73 ASN A N 1
ATOM 599 C CA . ASN A 1 73 ? -6.603 6.962 -5.196 1.00 95.75 73 ASN A CA 1
ATOM 600 C C . ASN A 1 73 ? -6.991 6.920 -3.715 1.00 95.75 73 ASN A C 1
ATOM 602 O O . ASN A 1 73 ? -8.129 7.243 -3.385 1.00 95.75 73 ASN A O 1
ATOM 606 N N . LEU A 1 74 ? -6.061 6.578 -2.821 1.00 96.88 74 LEU A N 1
ATOM 607 C CA . LEU A 1 74 ? -6.299 6.560 -1.380 1.00 96.88 74 LEU A CA 1
ATOM 608 C C . LEU A 1 74 ? -6.652 7.961 -0.866 1.00 96.88 74 LEU A C 1
ATOM 610 O O . LEU A 1 74 ? -7.685 8.134 -0.221 1.00 96.88 74 LEU A O 1
ATOM 614 N N . LEU A 1 75 ? -5.845 8.969 -1.212 1.00 96.19 75 LEU A N 1
ATOM 615 C CA . LEU A 1 75 ? -6.098 10.368 -0.851 1.00 96.19 75 LEU A CA 1
ATOM 616 C C . LEU A 1 75 ? -7.440 10.865 -1.395 1.00 96.19 75 LEU A C 1
ATOM 618 O O . LEU A 1 75 ? -8.163 11.584 -0.705 1.00 96.19 75 LEU A O 1
ATOM 622 N N . THR A 1 76 ? -7.787 10.463 -2.617 1.00 95.56 76 THR A N 1
ATOM 623 C CA . THR A 1 76 ? -9.051 10.845 -3.253 1.00 95.56 76 THR A CA 1
ATOM 624 C C . THR A 1 76 ? -10.249 10.192 -2.564 1.00 95.56 76 THR A C 1
ATOM 626 O O . THR A 1 76 ? -11.225 10.872 -2.256 1.00 95.56 76 THR A O 1
ATOM 629 N N . LEU A 1 77 ? -10.177 8.890 -2.266 1.00 95.94 77 LEU A N 1
ATOM 630 C CA . LEU A 1 77 ? -11.245 8.152 -1.581 1.00 95.94 77 LEU A CA 1
ATOM 631 C C . LEU A 1 77 ? -11.467 8.629 -0.142 1.00 95.94 77 LEU A C 1
ATOM 633 O O . LEU A 1 77 ? -12.596 8.599 0.340 1.00 95.94 77 LEU A O 1
ATOM 637 N N . LEU A 1 78 ? -10.406 9.070 0.533 1.00 95.19 78 LEU A N 1
ATOM 638 C CA . LEU A 1 78 ? -10.473 9.638 1.881 1.00 95.19 78 LEU A CA 1
ATOM 639 C C . LEU A 1 78 ? -10.898 11.116 1.899 1.00 95.19 78 LEU A C 1
ATOM 641 O O . LEU A 1 78 ? -11.130 11.669 2.969 1.00 95.19 78 LEU A O 1
ATOM 645 N N . GLY A 1 79 ? -11.008 11.764 0.735 1.00 94.06 79 GLY A N 1
ATOM 646 C CA . GLY A 1 79 ? -11.395 13.173 0.628 1.00 94.06 79 GLY A CA 1
ATOM 647 C C . GLY A 1 79 ? -10.272 14.174 0.922 1.00 94.06 79 GLY A C 1
ATOM 648 O O . GLY A 1 79 ? -10.535 15.372 1.003 1.00 94.06 79 GLY A O 1
ATOM 649 N N . PHE A 1 80 ? -9.022 13.719 1.040 1.00 94.12 80 PHE A N 1
ATOM 650 C CA . PHE A 1 80 ? -7.853 14.587 1.216 1.00 94.12 80 PHE A CA 1
ATOM 651 C C . PHE A 1 80 ? -7.387 15.245 -0.088 1.00 94.12 80 PHE A C 1
ATOM 653 O O . PHE A 1 80 ? -6.672 16.247 -0.053 1.00 94.12 80 PHE A O 1
ATOM 660 N N . TRP A 1 81 ? -7.780 14.701 -1.245 1.00 94.75 81 TRP A N 1
ATOM 661 C CA . TRP A 1 81 ? -7.418 15.251 -2.549 1.00 94.75 81 TRP A CA 1
ATOM 662 C C . TRP A 1 81 ? -8.576 15.193 -3.556 1.00 94.75 81 TRP A C 1
ATOM 664 O O . TRP A 1 81 ? -9.326 14.219 -3.569 1.00 94.75 81 TRP A O 1
ATOM 674 N N . PRO A 1 82 ? -8.755 16.212 -4.417 1.00 92.88 82 PRO A N 1
ATOM 675 C CA . PRO A 1 82 ? -9.829 16.200 -5.401 1.00 92.88 82 PRO A CA 1
ATOM 676 C C . PRO A 1 82 ? -9.493 15.320 -6.627 1.00 92.88 82 PRO A C 1
ATOM 678 O O . PRO A 1 82 ? -8.376 15.396 -7.144 1.00 92.88 82 PRO A O 1
ATOM 681 N N . PRO A 1 83 ? -10.469 14.561 -7.168 1.00 84.75 83 PRO A N 1
ATOM 682 C CA . PRO A 1 83 ? -10.248 13.551 -8.212 1.00 84.75 83 PRO A CA 1
ATOM 683 C C . PRO A 1 83 ? -9.703 14.078 -9.549 1.00 84.75 83 PRO A C 1
ATOM 685 O O . PRO A 1 83 ? -9.117 13.316 -10.308 1.00 84.75 83 PRO A O 1
ATOM 688 N N . GLN A 1 84 ? -9.894 15.362 -9.871 1.00 80.06 84 GLN A N 1
ATOM 689 C CA . GLN A 1 84 ? -9.463 15.954 -11.149 1.00 80.06 84 GLN A CA 1
ATOM 690 C C . GLN A 1 84 ? -8.166 16.771 -11.048 1.00 80.06 84 GLN A C 1
ATOM 692 O O . GLN A 1 84 ? -7.773 17.423 -12.016 1.00 80.06 84 GLN A O 1
ATOM 697 N N . LYS A 1 85 ? -7.500 16.786 -9.887 1.00 83.50 85 LYS A N 1
ATOM 698 C CA . LYS A 1 85 ? -6.276 17.567 -9.693 1.00 83.50 85 LYS A CA 1
ATOM 699 C C . LYS A 1 85 ? -5.051 16.668 -9.763 1.00 83.50 85 LYS A C 1
ATOM 701 O O . LYS A 1 85 ? -4.883 15.772 -8.942 1.00 83.50 85 LYS A O 1
ATOM 706 N N . ASN A 1 86 ? -4.146 16.980 -10.684 1.00 79.62 86 ASN A N 1
ATOM 707 C CA . ASN A 1 86 ? -2.865 16.289 -10.777 1.00 79.62 86 ASN A CA 1
ATOM 708 C C . ASN A 1 86 ? -2.002 16.599 -9.546 1.00 79.62 86 ASN A C 1
ATOM 710 O O . ASN A 1 86 ? -1.783 17.765 -9.205 1.00 79.62 86 ASN A O 1
ATOM 714 N N . LEU A 1 87 ? -1.495 15.550 -8.905 1.00 82.62 87 LEU A N 1
ATOM 715 C CA . LEU A 1 87 ? -0.473 15.630 -7.868 1.00 82.62 87 LEU A CA 1
ATOM 716 C C . LEU A 1 87 ? 0.769 14.909 -8.394 1.00 82.62 87 LEU A C 1
ATOM 718 O O . LEU A 1 87 ? 0.648 13.742 -8.752 1.00 82.62 87 LEU A O 1
ATOM 722 N N . PRO A 1 88 ? 1.942 15.549 -8.499 1.00 83.69 88 PRO A N 1
ATOM 723 C CA . PRO A 1 88 ? 3.147 14.860 -8.948 1.00 83.69 88 PRO A CA 1
ATOM 724 C C . PRO A 1 88 ? 3.492 13.682 -8.028 1.00 83.69 88 PRO A C 1
ATOM 726 O O . PRO A 1 88 ? 3.377 13.809 -6.811 1.00 83.69 88 PRO A O 1
ATOM 729 N N . ALA A 1 89 ? 3.987 12.573 -8.586 1.00 77.56 89 ALA A N 1
ATOM 730 C CA . ALA A 1 89 ? 4.316 11.369 -7.812 1.00 77.56 89 ALA A CA 1
ATOM 731 C C . ALA A 1 89 ? 5.338 11.603 -6.691 1.00 77.56 89 ALA A C 1
ATOM 733 O O . ALA A 1 89 ? 5.283 10.986 -5.642 1.00 77.56 89 ALA A O 1
ATOM 734 N N . LYS A 1 90 ? 6.248 12.564 -6.862 1.00 75.06 90 LYS A N 1
ATOM 735 C CA . LYS A 1 90 ? 7.215 12.930 -5.813 1.00 75.06 90 LYS A CA 1
ATOM 736 C C . LYS A 1 90 ? 6.595 13.725 -4.656 1.00 75.06 90 LYS A C 1
ATOM 738 O O . LYS A 1 90 ? 7.276 13.996 -3.672 1.00 75.06 90 LYS A O 1
ATOM 743 N N . SER A 1 91 ? 5.343 14.160 -4.791 1.00 82.38 91 SER A N 1
ATOM 744 C CA . SER A 1 91 ? 4.656 15.041 -3.842 1.00 82.38 91 SER A CA 1
ATOM 745 C C . SER A 1 91 ? 3.578 14.333 -3.025 1.00 82.38 91 SER A C 1
ATOM 747 O O . SER A 1 91 ? 3.215 14.850 -1.971 1.00 82.38 91 SER A O 1
ATOM 749 N N . THR A 1 92 ? 3.080 13.174 -3.465 1.00 86.94 92 THR A N 1
ATOM 750 C CA . THR A 1 92 ? 2.070 12.375 -2.743 1.00 86.94 92 THR A CA 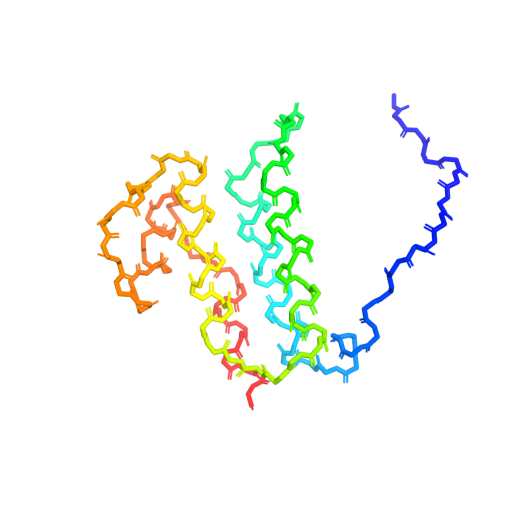1
ATOM 751 C C . THR A 1 92 ? 2.525 12.049 -1.328 1.00 86.94 92 THR A C 1
ATOM 753 O O . THR A 1 92 ? 1.827 12.379 -0.371 1.00 86.94 92 THR A O 1
ATOM 756 N N . GLN A 1 93 ? 3.746 11.539 -1.184 1.00 87.75 93 GLN A N 1
ATOM 757 C CA . GLN A 1 93 ? 4.319 11.222 0.118 1.00 87.75 93 GLN A CA 1
ATOM 758 C C . GLN A 1 93 ? 4.396 12.446 1.047 1.00 87.75 93 GLN A C 1
ATOM 760 O O . GLN A 1 93 ? 4.076 12.340 2.226 1.00 87.75 93 GLN A O 1
ATOM 765 N N . PHE A 1 94 ? 4.776 13.621 0.531 1.00 90.06 94 PHE A N 1
ATOM 766 C CA . PHE A 1 94 ? 4.836 14.849 1.335 1.00 90.06 94 PHE A CA 1
ATOM 767 C C . PHE A 1 94 ? 3.450 15.267 1.838 1.00 90.06 94 PHE A C 1
ATOM 769 O O . PHE A 1 94 ? 3.305 15.673 2.989 1.00 90.06 94 PHE A O 1
ATOM 776 N N . VAL A 1 95 ? 2.423 15.143 0.992 1.00 92.94 95 VAL A N 1
ATOM 777 C CA . VAL A 1 95 ? 1.034 15.415 1.384 1.00 92.94 95 VAL A CA 1
ATOM 778 C C . VAL A 1 95 ? 0.587 14.440 2.472 1.00 92.94 95 VAL A C 1
ATOM 780 O O . VAL A 1 95 ? 0.044 14.874 3.483 1.00 92.94 95 VAL A O 1
ATOM 783 N N . ILE A 1 96 ? 0.862 13.146 2.301 1.00 94.31 96 ILE A N 1
ATOM 784 C CA . ILE A 1 96 ? 0.518 12.108 3.279 1.00 94.31 96 ILE A CA 1
ATOM 785 C C . ILE A 1 96 ? 1.206 12.368 4.623 1.00 94.31 96 ILE A C 1
ATOM 787 O O . ILE A 1 96 ? 0.543 12.391 5.654 1.00 94.31 96 ILE A O 1
ATOM 791 N N . GLU A 1 97 ? 2.518 12.603 4.631 1.00 94.50 97 GLU A N 1
ATOM 792 C CA . GLU A 1 97 ? 3.263 12.879 5.867 1.00 94.50 97 GLU A CA 1
ATOM 793 C C . GLU A 1 97 ? 2.804 14.184 6.539 1.00 94.50 97 GLU A C 1
ATOM 795 O O . GLU A 1 97 ? 2.821 14.280 7.765 1.00 94.50 97 GLU A O 1
ATOM 800 N N . GLY A 1 98 ? 2.343 15.164 5.755 1.00 94.25 98 GLY A N 1
ATOM 801 C CA . GLY A 1 98 ? 1.701 16.375 6.262 1.00 94.25 98 GLY A CA 1
ATOM 802 C C . GLY A 1 98 ? 0.359 16.104 6.947 1.00 94.25 98 GLY A C 1
ATOM 803 O O . GLY A 1 98 ? 0.110 16.657 8.011 1.00 94.25 98 GLY A O 1
ATOM 804 N N . ILE A 1 99 ? -0.478 15.225 6.380 1.00 94.69 99 ILE A N 1
ATOM 805 C CA . ILE A 1 99 ? -1.758 14.795 6.980 1.00 94.69 99 ILE A CA 1
ATOM 806 C C . ILE A 1 99 ? -1.521 14.011 8.276 1.00 94.69 99 ILE A C 1
ATOM 808 O O . ILE A 1 99 ? -2.251 14.184 9.246 1.00 94.69 99 ILE A O 1
ATOM 812 N N . LEU A 1 100 ? -0.503 13.149 8.288 1.00 94.62 100 LEU A N 1
ATOM 813 C CA . LEU A 1 100 ? -0.165 12.310 9.439 1.00 94.62 100 LEU A CA 1
ATOM 814 C C . LEU A 1 100 ? 0.622 13.050 10.532 1.00 94.62 100 LEU A C 1
ATOM 816 O O . LEU A 1 100 ? 0.834 12.485 11.604 1.00 94.62 100 LEU A O 1
ATOM 820 N N . GLU A 1 101 ? 1.118 14.257 10.245 1.00 94.31 101 GLU A N 1
ATOM 821 C CA . GLU A 1 101 ? 2.034 15.033 11.096 1.00 94.31 101 GLU A CA 1
ATOM 822 C C . GLU A 1 101 ? 3.288 14.248 11.543 1.00 94.31 101 GLU A C 1
ATOM 824 O O . GLU A 1 101 ? 3.907 14.521 12.574 1.00 94.31 101 GLU A O 1
ATOM 829 N N . LYS A 1 102 ? 3.700 13.250 10.752 1.00 92.44 102 LYS A N 1
ATOM 830 C CA . LYS A 1 102 ? 4.886 12.420 10.998 1.00 92.44 102 LYS A CA 1
ATOM 831 C C . LYS A 1 102 ? 5.389 11.786 9.706 1.00 92.44 102 LYS A C 1
ATOM 833 O O . LYS A 1 102 ? 4.651 11.614 8.742 1.00 92.44 102 LYS A O 1
ATOM 838 N N . LYS A 1 103 ? 6.654 11.361 9.721 1.00 90.75 103 LYS A N 1
ATOM 839 C CA . LYS A 1 103 ? 7.236 10.578 8.622 1.00 90.75 103 LYS A CA 1
ATOM 840 C C . LYS A 1 103 ? 6.761 9.132 8.661 1.00 90.75 103 LYS A C 1
ATOM 842 O O . LYS A 1 103 ? 6.698 8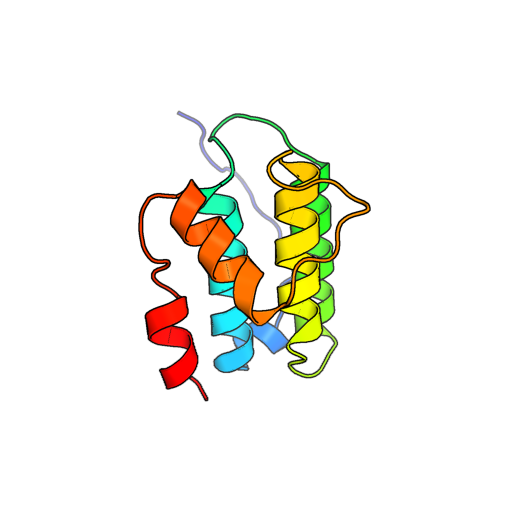.543 9.743 1.00 90.75 103 LYS A O 1
ATOM 847 N N . LEU A 1 104 ? 6.551 8.551 7.485 1.00 92.06 104 LEU A N 1
ATOM 848 C CA . LEU A 1 104 ? 6.305 7.117 7.346 1.00 92.06 104 LEU A CA 1
ATOM 849 C C . LEU A 1 104 ? 7.556 6.328 7.760 1.00 92.06 104 LEU A C 1
ATOM 851 O O . LEU A 1 104 ? 8.694 6.793 7.618 1.00 92.06 104 LEU A O 1
ATOM 855 N N . LYS A 1 105 ? 7.368 5.136 8.326 1.00 91.06 105 LYS A N 1
ATOM 856 C CA . LYS A 1 105 ? 8.491 4.294 8.764 1.00 91.06 105 LYS A CA 1
ATOM 857 C C . LYS A 1 105 ? 9.109 3.597 7.563 1.00 91.06 105 LYS A C 1
ATOM 859 O O . LYS A 1 105 ? 10.331 3.564 7.428 1.00 91.06 105 LYS A O 1
ATOM 864 N N . THR A 1 106 ? 8.267 3.080 6.675 1.00 88.38 106 THR A N 1
ATOM 865 C CA . THR A 1 106 ? 8.687 2.317 5.495 1.00 88.38 106 THR A CA 1
ATOM 866 C C . THR A 1 106 ? 9.493 3.154 4.508 1.00 88.38 106 THR A C 1
ATOM 868 O O . THR A 1 106 ? 10.423 2.632 3.903 1.00 88.38 106 THR A O 1
ATOM 871 N N . THR A 1 107 ? 9.270 4.465 4.424 1.00 82.56 107 THR A N 1
ATOM 872 C CA . THR A 1 107 ? 10.036 5.369 3.541 1.00 82.56 107 THR A CA 1
ATOM 873 C C . THR A 1 107 ? 11.506 5.486 3.937 1.00 82.56 107 THR A C 1
ATOM 875 O O . THR A 1 107 ? 12.357 5.768 3.097 1.00 82.56 107 THR A O 1
ATOM 878 N N . ARG A 1 108 ? 11.839 5.204 5.203 1.00 81.56 108 ARG A N 1
ATOM 879 C CA . ARG A 1 108 ? 13.228 5.115 5.678 1.00 81.56 108 ARG A CA 1
ATOM 880 C C . ARG A 1 108 ? 13.889 3.786 5.321 1.00 81.56 108 ARG A C 1
ATOM 882 O O . ARG A 1 108 ? 15.112 3.717 5.277 1.00 81.56 108 ARG A O 1
ATOM 889 N N . ILE A 1 109 ? 13.089 2.740 5.118 1.00 80.12 109 ILE A N 1
ATOM 890 C CA . ILE A 1 109 ? 13.555 1.362 4.936 1.00 80.12 109 ILE A CA 1
ATOM 891 C C . ILE A 1 109 ? 13.607 1.001 3.450 1.00 80.12 109 ILE A C 1
ATOM 893 O O . ILE A 1 109 ? 14.561 0.359 3.035 1.00 80.12 109 ILE A O 1
ATOM 897 N N . LEU A 1 110 ? 12.643 1.447 2.637 1.00 83.31 110 LEU A N 1
ATOM 898 C CA . LEU A 1 110 ? 12.555 1.145 1.203 1.00 83.31 110 LEU A CA 1
ATOM 899 C C . LEU A 1 110 ? 13.861 1.385 0.420 1.00 83.31 110 LEU A C 1
ATOM 901 O O . LEU A 1 110 ? 14.228 0.502 -0.354 1.00 83.31 110 LEU A O 1
ATOM 905 N N . PRO A 1 111 ? 14.613 2.488 0.628 1.00 82.25 111 PRO A N 1
ATOM 906 C CA . PRO A 1 111 ? 15.883 2.701 -0.070 1.00 82.25 111 PRO A CA 1
ATOM 907 C C . PRO A 1 111 ? 16.969 1.672 0.275 1.00 82.25 111 PRO A C 1
ATOM 909 O O . PRO A 1 111 ? 17.926 1.527 -0.474 1.00 82.25 111 PRO A O 1
ATOM 912 N N . LEU A 1 112 ? 16.838 0.973 1.407 1.00 78.94 112 LEU A N 1
ATOM 913 C CA . LEU A 1 112 ? 17.768 -0.068 1.858 1.00 78.94 112 LEU A CA 1
ATOM 914 C C . LEU A 1 112 ? 17.451 -1.443 1.249 1.00 78.94 112 LEU A C 1
ATOM 916 O O . LEU A 1 112 ? 18.213 -2.383 1.451 1.00 78.94 112 LEU A O 1
ATOM 920 N N . LEU A 1 113 ? 16.315 -1.572 0.555 1.00 76.25 113 LEU A N 1
ATOM 921 C CA . LEU A 1 113 ? 15.841 -2.813 -0.068 1.00 76.25 113 LEU A CA 1
ATOM 922 C C . LEU A 1 113 ? 16.079 -2.829 -1.592 1.00 76.25 113 LEU A C 1
ATOM 924 O O . LEU A 1 113 ? 15.520 -3.685 -2.280 1.00 76.25 113 LEU A O 1
ATOM 928 N N . ALA A 1 114 ? 16.832 -1.849 -2.109 1.00 62.91 114 ALA A N 1
ATOM 929 C CA . ALA A 1 114 ? 17.124 -1.641 -3.528 1.00 62.91 114 ALA A CA 1
ATOM 930 C C . ALA A 1 114 ? 18.400 -2.354 -3.990 1.00 62.91 114 ALA A C 1
ATOM 932 O O . ALA A 1 114 ? 19.372 -2.409 -3.203 1.00 62.91 114 ALA A O 1
#

Foldseek 3Di:
DDDDDDDDDPDDLVQCVVALLSVLLLVVLVLLCVQLPDPPDDDVQLVVLNVVLSVCSSPDDDDLVSSLVSLLSVCCSSVVDPPPDDDDSVCSQVSSCVVSVHHGPSVVVSVVSD

Sequence (114 aa):
MLILTEAATIHSFPSIKKDLKKTGLAFYICELVNELCPEHQENRSIYYLLEKTLRRLEDGDLHDDIIYEFELNLLTLLGFWPPQKNLPAKSTQFVIEGILEKKLKTTRILPLLA

pLDDT: mean 90.6, std 7.75, range [62.91, 98.0]